Protein AF-A0AAN9VGK2-F1 (afdb_monomer_lite)

InterPro domains:
  IPR007175 Ribonuclease P subunit, Rpr2/Snm1/Rpp21 [PF04032] (55-137)

Radius of gyration: 24.32 Å; chains: 1; bounding box: 72×44×64 Å

Organism: NCBI:txid2509291

Secondary structure (DSSP, 8-state):
-----------------------PPP---------------------TTHHHHHHHHHHHHHHHHHHHH-TT--HHHHHHHHHHHHHHHHTT----HHHHHHB-SSS--B--BTTTEEEEEE-SSS-EEEEEETTT--EEEEE--TT---GGGSGGG--

Structure (mmCIF, N/CA/C/O backbone):
data_AF-A0AAN9VGK2-F1
#
_entry.id   AF-A0AAN9VGK2-F1
#
loop_
_atom_site.group_PDB
_atom_site.id
_atom_site.type_symbol
_atom_site.label_atom_id
_atom_site.label_alt_id
_atom_site.label_comp_id
_atom_site.label_asym_id
_atom_site.label_entity_id
_atom_site.label_seq_id
_atom_site.pdbx_PDB_ins_code
_atom_site.Cartn_x
_atom_site.Cartn_y
_atom_site.Cartn_z
_atom_site.occupancy
_atom_site.B_iso_or_equiv
_atom_site.auth_seq_id
_atom_site.auth_comp_id
_atom_site.auth_asym_id
_atom_site.auth_atom_id
_atom_site.pdbx_PDB_model_num
ATOM 1 N N . MET A 1 1 ? 44.371 2.941 -36.095 1.00 39.34 1 MET A N 1
ATOM 2 C CA . MET A 1 1 ? 43.404 4.022 -35.801 1.00 39.34 1 MET A CA 1
ATOM 3 C C . MET A 1 1 ? 42.352 3.979 -36.892 1.00 39.34 1 MET A C 1
ATOM 5 O O . MET A 1 1 ? 42.740 3.893 -38.047 1.00 39.34 1 MET A O 1
ATOM 9 N N . GLY A 1 2 ? 41.068 3.898 -36.543 1.00 35.88 2 GLY A N 1
ATOM 10 C CA . GLY A 1 2 ? 39.996 3.740 -37.531 1.00 35.88 2 GLY A CA 1
ATOM 11 C C . GLY A 1 2 ? 39.560 5.080 -38.118 1.00 35.88 2 GLY A C 1
ATOM 12 O O . GLY A 1 2 ? 39.458 6.058 -37.382 1.00 35.88 2 GLY A O 1
ATOM 13 N N . SER A 1 3 ? 39.277 5.111 -39.418 1.00 33.59 3 SER A N 1
ATOM 14 C CA . SER A 1 3 ? 38.763 6.288 -40.122 1.00 33.59 3 SER A CA 1
ATOM 15 C C . SER A 1 3 ? 37.594 5.899 -41.030 1.00 33.59 3 SER A C 1
ATOM 17 O O . SER A 1 3 ? 37.808 5.269 -42.058 1.00 33.59 3 SER A O 1
ATOM 19 N N . ASN A 1 4 ? 36.394 6.306 -40.609 1.00 32.97 4 ASN A N 1
ATOM 20 C CA . ASN A 1 4 ? 35.159 6.577 -41.358 1.00 32.97 4 ASN A CA 1
ATOM 21 C C . ASN A 1 4 ? 34.674 5.624 -42.473 1.00 32.97 4 ASN A C 1
ATOM 23 O O . ASN A 1 4 ? 35.350 5.319 -43.448 1.00 32.97 4 ASN A O 1
ATOM 27 N N . SER A 1 5 ? 33.374 5.330 -42.424 1.00 32.66 5 SER A N 1
ATOM 28 C CA . SER A 1 5 ? 32.552 5.059 -43.609 1.00 32.66 5 SER A CA 1
ATOM 29 C C . SER A 1 5 ? 31.243 5.860 -43.507 1.00 32.66 5 SER A C 1
ATOM 31 O O . SER A 1 5 ? 30.796 6.115 -42.385 1.00 32.66 5 SER A O 1
ATOM 33 N N . PRO A 1 6 ? 30.676 6.337 -44.631 1.00 36.06 6 PRO A N 1
ATOM 34 C CA . PRO A 1 6 ? 29.626 7.353 -44.629 1.00 36.06 6 PRO A CA 1
ATOM 35 C C . PRO A 1 6 ? 28.194 6.791 -44.600 1.00 36.06 6 PRO A C 1
ATOM 37 O O . PRO A 1 6 ? 27.951 5.590 -44.685 1.00 36.06 6 PRO A O 1
ATOM 40 N N . VAL A 1 7 ? 27.253 7.730 -44.498 1.00 37.91 7 VAL A N 1
ATOM 41 C CA . VAL A 1 7 ? 25.794 7.561 -44.569 1.00 37.91 7 VAL A CA 1
ATOM 42 C C . VAL A 1 7 ? 25.354 6.939 -45.899 1.00 37.91 7 VAL A C 1
ATOM 44 O O . VAL A 1 7 ? 25.858 7.327 -46.952 1.00 37.91 7 VAL A O 1
ATOM 47 N N . VAL A 1 8 ? 24.331 6.077 -45.863 1.00 31.84 8 VAL A N 1
ATOM 48 C CA . VAL A 1 8 ? 23.515 5.752 -47.044 1.00 31.84 8 VAL A CA 1
ATOM 49 C C . VAL A 1 8 ? 22.036 5.720 -46.653 1.00 31.84 8 VAL A C 1
ATOM 51 O O . VAL A 1 8 ? 21.641 4.950 -45.779 1.00 31.84 8 VAL A O 1
ATOM 54 N N . SER A 1 9 ? 21.229 6.551 -47.311 1.00 30.39 9 SER A N 1
ATOM 55 C CA . SER A 1 9 ? 19.764 6.465 -47.306 1.00 30.39 9 SER A CA 1
ATOM 56 C C . SER A 1 9 ? 19.303 5.779 -48.590 1.00 30.39 9 SER A C 1
ATOM 58 O O . SER A 1 9 ? 19.895 6.011 -49.643 1.00 30.39 9 SER A O 1
ATOM 60 N N . ALA A 1 10 ? 18.225 5.000 -48.528 1.00 32.72 10 ALA A N 1
ATOM 61 C CA . ALA A 1 10 ? 17.487 4.569 -49.713 1.00 32.72 10 ALA A CA 1
ATOM 62 C C . ALA A 1 10 ? 16.012 4.345 -49.357 1.00 32.72 10 ALA A C 1
ATOM 64 O O . ALA A 1 10 ? 15.676 3.430 -48.605 1.00 32.72 10 ALA A O 1
ATOM 65 N N . ASP A 1 11 ? 15.141 5.191 -49.900 1.00 25.89 11 ASP A N 1
ATOM 66 C CA . ASP A 1 11 ? 13.693 5.011 -49.846 1.00 25.89 11 ASP A CA 1
ATOM 67 C C . ASP A 1 11 ? 13.224 4.013 -50.918 1.00 25.89 11 ASP A C 1
ATOM 69 O O . ASP A 1 11 ? 13.710 4.039 -52.050 1.00 25.89 11 ASP A O 1
ATOM 73 N N . ASN A 1 12 ? 12.186 3.229 -50.600 1.00 27.22 12 ASN A N 1
ATOM 74 C CA . ASN A 1 12 ? 10.826 3.383 -51.162 1.00 27.22 12 ASN A CA 1
ATOM 75 C C . ASN A 1 12 ? 10.082 2.039 -51.404 1.00 27.22 12 ASN A C 1
ATOM 77 O O . ASN A 1 12 ? 10.672 1.067 -51.857 1.00 27.22 12 ASN A O 1
ATOM 81 N N . SER A 1 13 ? 8.771 2.040 -51.101 1.00 27.22 13 SER A N 1
ATOM 82 C CA . SER A 1 13 ? 7.616 1.360 -51.754 1.00 27.22 13 SER A CA 1
ATOM 83 C C . SER A 1 13 ? 7.856 0.211 -52.767 1.00 27.22 13 SER A C 1
ATOM 85 O O . SER A 1 13 ? 8.680 0.357 -53.657 1.00 27.22 13 SER A O 1
ATOM 87 N N . GLN A 1 14 ? 7.063 -0.873 -52.879 1.00 30.59 14 GLN A N 1
ATOM 88 C CA . GLN A 1 14 ? 5.702 -1.252 -52.406 1.00 30.59 14 GLN A CA 1
ATOM 89 C C . GLN A 1 14 ? 5.402 -2.709 -52.910 1.00 30.59 14 GLN A C 1
ATOM 91 O O . GLN A 1 14 ? 6.167 -3.197 -53.734 1.00 30.59 14 GLN A O 1
ATOM 96 N N . ASP A 1 15 ? 4.340 -3.479 -52.597 1.00 29.67 15 ASP A N 1
ATOM 97 C CA . ASP A 1 15 ? 3.239 -3.480 -51.601 1.00 29.67 15 ASP A CA 1
ATOM 98 C C . ASP A 1 15 ? 2.518 -4.866 -51.618 1.00 29.67 15 ASP A C 1
ATOM 100 O O . ASP A 1 15 ? 2.647 -5.579 -52.610 1.00 29.67 15 ASP A O 1
ATOM 104 N N . LYS A 1 16 ? 1.623 -5.142 -50.643 1.00 27.77 16 LYS A N 1
ATOM 105 C CA . LYS A 1 16 ? 0.518 -6.156 -50.647 1.00 27.77 16 LYS A CA 1
ATOM 106 C C . LYS A 1 16 ? 0.943 -7.645 -50.718 1.00 27.77 16 LYS A C 1
ATOM 108 O O . LYS A 1 16 ? 1.934 -7.992 -51.333 1.00 27.77 16 LYS A O 1
ATOM 113 N N . LYS A 1 17 ? 0.230 -8.648 -50.181 1.00 26.00 17 LYS A N 1
ATOM 114 C CA . LYS A 1 17 ? -0.969 -8.872 -49.317 1.00 26.00 17 LYS A CA 1
ATOM 115 C C . LYS A 1 17 ? -0.773 -10.328 -48.776 1.00 26.00 17 LYS A C 1
ATOM 117 O O . LYS A 1 17 ? -0.028 -11.070 -49.398 1.00 26.00 17 LYS A O 1
ATOM 122 N N . MET A 1 18 ? -1.352 -10.878 -47.702 1.00 24.98 18 MET A N 1
ATOM 123 C CA . MET A 1 18 ? -2.676 -10.741 -47.079 1.00 24.98 18 MET A CA 1
ATOM 124 C C . MET A 1 18 ? -2.661 -11.499 -45.721 1.00 24.98 18 MET A C 1
ATOM 126 O O . MET A 1 18 ? -2.176 -12.620 -45.711 1.00 24.98 18 MET A O 1
ATOM 130 N N . GLU A 1 19 ? -3.283 -10.944 -44.664 1.00 25.75 19 GLU A N 1
ATOM 131 C CA . GLU A 1 19 ? -4.102 -11.663 -43.641 1.00 25.75 19 GLU A CA 1
ATOM 132 C C . GLU A 1 19 ? -3.478 -12.788 -42.756 1.00 25.75 19 GLU A C 1
ATOM 134 O O . GLU A 1 19 ? -2.526 -13.451 -43.126 1.00 25.75 19 GLU A O 1
ATOM 139 N N . LYS A 1 20 ? -3.952 -13.130 -41.544 1.00 27.03 20 LYS A N 1
ATOM 140 C CA . LYS A 1 20 ? -4.980 -12.616 -40.603 1.00 27.03 20 LYS A CA 1
ATOM 141 C C . LYS A 1 20 ? -4.703 -13.263 -39.231 1.00 27.03 20 LYS A C 1
ATOM 143 O O . LYS A 1 20 ? -4.549 -14.479 -39.184 1.00 27.03 20 LYS A O 1
ATOM 148 N N . SER A 1 21 ? -4.749 -12.507 -38.131 1.00 26.45 21 SER A N 1
ATOM 149 C CA . SER A 1 21 ? -5.287 -12.940 -36.816 1.00 26.45 21 SER A CA 1
ATOM 150 C C . SER A 1 21 ? -5.079 -11.835 -35.786 1.00 26.45 21 SER A C 1
ATOM 152 O O . SER A 1 21 ? -3.950 -11.510 -35.433 1.00 26.45 21 SER A O 1
ATOM 154 N N . ALA A 1 22 ? -6.173 -11.244 -35.313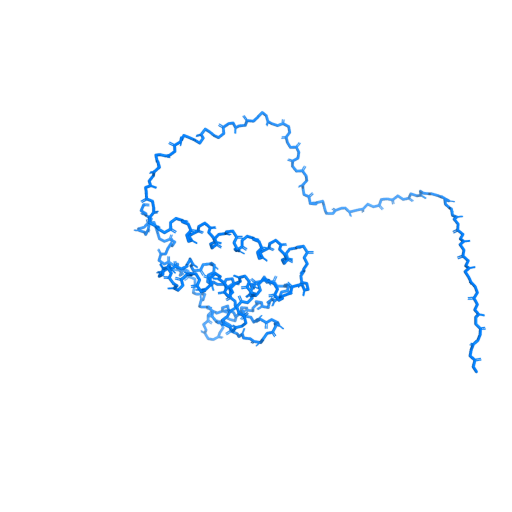 1.00 27.97 22 ALA A N 1
ATOM 155 C CA . ALA A 1 22 ? -6.146 -10.164 -34.337 1.00 27.97 22 ALA A CA 1
ATOM 156 C C . ALA A 1 22 ? -6.569 -10.671 -32.955 1.00 27.97 22 ALA A C 1
ATOM 158 O O . ALA A 1 22 ? -7.504 -11.464 -32.845 1.00 27.97 22 ALA A O 1
ATOM 159 N N . HIS A 1 23 ? -5.968 -10.123 -31.898 1.00 29.02 23 HIS A N 1
ATOM 160 C CA . HIS A 1 23 ? -6.677 -9.968 -30.633 1.00 29.02 23 HIS A CA 1
ATOM 161 C C . HIS A 1 23 ? -6.824 -8.474 -30.355 1.00 29.02 23 HIS A C 1
ATOM 163 O O . HIS A 1 23 ? -5.875 -7.785 -29.984 1.00 29.02 23 HIS A O 1
ATOM 169 N N . VAL A 1 24 ? -8.015 -7.972 -30.665 1.00 29.27 24 VAL A N 1
ATOM 170 C CA . VAL A 1 24 ? -8.387 -6.562 -30.567 1.00 29.27 24 VAL A CA 1
ATOM 171 C C . VAL A 1 24 ? -8.638 -6.227 -29.099 1.00 29.27 24 VAL A C 1
ATOM 173 O O . VAL A 1 24 ? -9.446 -6.889 -28.454 1.00 29.27 24 VAL A O 1
ATOM 176 N N . ILE A 1 25 ? -7.990 -5.180 -28.582 1.00 30.08 25 ILE A N 1
ATOM 177 C CA . ILE A 1 25 ? -8.472 -4.502 -27.371 1.00 30.08 25 ILE A CA 1
ATOM 178 C C . ILE A 1 25 ? -9.786 -3.814 -27.773 1.00 30.08 25 ILE A C 1
ATOM 180 O O . ILE A 1 25 ? -9.732 -2.978 -28.680 1.00 30.08 25 ILE A O 1
ATOM 184 N N . PRO A 1 26 ? -10.948 -4.153 -27.180 1.00 31.61 26 PRO A N 1
ATOM 185 C CA . PRO A 1 26 ? -12.228 -3.629 -27.644 1.00 31.61 26 PRO A CA 1
ATOM 186 C C . PRO A 1 26 ? -12.277 -2.100 -27.611 1.00 31.61 26 PRO A C 1
ATOM 188 O O . PRO A 1 26 ? -12.116 -1.475 -26.562 1.00 31.61 26 PRO A O 1
ATOM 191 N N . GLN A 1 27 ? -12.518 -1.501 -28.776 1.00 36.25 27 GLN A N 1
ATOM 192 C CA . GLN A 1 27 ? -12.998 -0.130 -28.876 1.00 36.25 27 GLN A CA 1
ATOM 193 C C . GLN A 1 27 ? -14.523 -0.166 -28.805 1.00 36.25 27 GLN A C 1
ATOM 195 O O . GLN A 1 27 ? -15.189 -0.255 -29.836 1.00 36.25 27 GLN A O 1
ATOM 200 N N . ASP A 1 28 ? -15.078 -0.073 -27.598 1.00 28.98 28 ASP A N 1
ATOM 201 C CA . ASP A 1 28 ? -16.523 0.085 -27.407 1.00 28.98 28 ASP A CA 1
ATOM 202 C C . ASP A 1 28 ? -16.953 1.528 -27.720 1.00 28.98 28 ASP A C 1
ATOM 204 O O . ASP A 1 28 ? -17.400 2.294 -26.867 1.00 28.98 28 ASP A O 1
ATOM 208 N N . ALA A 1 29 ? -16.836 1.897 -28.996 1.00 35.66 29 ALA A N 1
ATOM 209 C CA . ALA A 1 29 ? -17.484 3.064 -29.578 1.00 35.66 29 ALA A CA 1
ATOM 210 C C . ALA A 1 29 ? -18.980 2.769 -29.802 1.00 35.66 29 ALA A C 1
ATOM 212 O O . ALA A 1 29 ? -19.484 2.790 -30.925 1.00 35.66 29 ALA A O 1
ATOM 213 N N . SER A 1 30 ? -19.708 2.465 -28.724 1.00 34.72 30 SER A N 1
ATOM 214 C CA . SER A 1 30 ? -21.160 2.324 -28.785 1.00 34.72 30 SER A CA 1
ATOM 215 C C . SER A 1 30 ? -21.800 3.709 -28.834 1.00 34.72 30 SER A C 1
ATOM 217 O O . SER A 1 30 ? -21.880 4.403 -27.819 1.00 34.72 30 SER A O 1
ATOM 219 N N . ASN A 1 31 ? -22.280 4.096 -30.016 1.00 36.47 31 ASN A N 1
ATOM 220 C CA . ASN A 1 31 ? -23.109 5.280 -30.218 1.00 36.47 31 ASN A CA 1
ATOM 221 C C . ASN A 1 31 ? -24.484 5.060 -29.554 1.00 36.47 31 ASN A C 1
ATOM 223 O O . ASN A 1 31 ? -25.452 4.643 -30.188 1.00 36.47 31 ASN A O 1
ATOM 227 N N . GLY A 1 32 ? -24.533 5.255 -28.239 1.00 29.16 32 GLY A N 1
ATOM 228 C CA . GLY A 1 32 ? -25.707 5.076 -27.399 1.00 29.16 32 GLY A CA 1
ATOM 229 C C . GLY A 1 32 ? -25.958 6.355 -26.621 1.00 29.16 32 GLY A C 1
ATOM 230 O O . GLY A 1 32 ? -25.100 6.760 -25.843 1.00 29.16 32 GLY A O 1
ATOM 231 N N . LYS A 1 33 ? -27.131 6.963 -26.860 1.00 24.19 33 LYS A N 1
ATOM 232 C CA . LYS A 1 33 ? -27.656 8.174 -26.200 1.00 24.19 33 LYS A CA 1
ATOM 233 C C . LYS A 1 33 ? -27.117 8.300 -24.782 1.00 24.19 33 LYS A C 1
ATOM 235 O O . LYS A 1 33 ? -27.324 7.359 -24.014 1.00 24.19 33 LYS A O 1
ATOM 240 N N . ASP A 1 34 ? -26.518 9.447 -24.448 1.00 29.78 34 ASP A N 1
ATOM 241 C CA . ASP A 1 34 ? -26.019 9.745 -23.106 1.00 29.78 34 ASP A CA 1
ATOM 242 C C . ASP A 1 34 ? -27.038 9.300 -22.065 1.00 29.78 34 ASP A C 1
ATOM 244 O O . ASP A 1 34 ? -28.053 9.963 -21.818 1.00 29.78 34 ASP A O 1
ATOM 248 N N . ARG A 1 35 ? -26.778 8.142 -21.449 1.00 33.28 35 ARG A N 1
ATOM 249 C CA . ARG A 1 35 ? -27.537 7.709 -20.292 1.00 33.28 35 ARG A CA 1
ATOM 250 C C . ARG A 1 35 ? -27.089 8.659 -19.209 1.00 33.28 35 ARG A C 1
ATOM 252 O O . ARG A 1 35 ? -26.083 8.405 -18.553 1.00 33.28 35 ARG A O 1
ATOM 259 N N . GLN A 1 36 ? -27.830 9.756 -19.068 1.00 38.59 36 GLN A N 1
ATOM 260 C CA . GLN A 1 36 ? -27.733 10.674 -17.952 1.00 38.59 36 GLN A CA 1
ATOM 261 C C . GLN A 1 36 ? -27.922 9.833 -16.694 1.00 38.59 36 GLN A C 1
ATOM 263 O O . GLN A 1 36 ? -29.039 9.584 -16.238 1.00 38.59 36 GLN A O 1
ATOM 268 N N . VAL A 1 37 ? -26.806 9.331 -16.161 1.00 37.78 37 VAL A N 1
ATOM 269 C CA . VAL A 1 37 ? -26.738 8.807 -14.812 1.00 37.78 37 VAL A CA 1
ATOM 270 C C . VAL A 1 37 ? -27.051 10.026 -13.986 1.00 37.78 37 VAL A C 1
ATOM 272 O O . VAL A 1 37 ? -26.231 10.934 -13.853 1.00 37.78 37 VAL A O 1
ATOM 275 N N . ASN A 1 38 ? -28.303 10.094 -13.554 1.00 42.72 38 ASN A N 1
ATOM 276 C CA . ASN A 1 38 ? -28.819 11.214 -12.812 1.00 42.72 38 ASN A CA 1
ATOM 277 C C . ASN A 1 38 ? -28.162 11.116 -11.436 1.00 42.72 38 ASN A C 1
ATOM 279 O O . ASN A 1 38 ? -28.691 10.475 -10.528 1.00 42.72 38 ASN A O 1
ATOM 283 N N . VAL A 1 39 ? -26.941 11.655 -11.324 1.00 51.41 39 VAL A N 1
ATOM 284 C CA . VAL A 1 39 ? -26.186 11.768 -10.078 1.00 51.41 39 VAL A CA 1
ATOM 285 C C . VAL A 1 39 ? -26.914 12.822 -9.259 1.00 51.41 39 VAL A C 1
ATOM 287 O O . VAL A 1 39 ? -26.497 13.978 -9.164 1.00 51.41 39 VAL A O 1
ATOM 290 N N . SER A 1 40 ? -28.060 12.405 -8.716 1.00 49.03 40 SER A N 1
ATOM 291 C CA . SER A 1 40 ? -28.860 13.122 -7.741 1.00 49.03 40 SER A CA 1
ATOM 292 C C . SER A 1 40 ? -27.883 13.666 -6.719 1.00 49.03 40 SER A C 1
ATOM 294 O O . SER A 1 40 ? -27.208 12.873 -6.056 1.00 49.03 40 SER A O 1
ATOM 296 N N . ARG A 1 41 ? -27.721 14.996 -6.688 1.00 54.47 41 ARG A N 1
ATOM 297 C CA . ARG A 1 41 ? -26.629 15.657 -5.968 1.00 54.47 41 ARG A CA 1
ATOM 298 C C . ARG A 1 41 ? -26.705 15.264 -4.500 1.00 54.47 41 ARG A C 1
ATOM 300 O O . ARG A 1 41 ? -27.479 15.845 -3.744 1.00 54.47 41 ARG A O 1
ATOM 307 N N . ALA A 1 42 ? -25.922 14.255 -4.124 1.00 62.09 42 ALA A N 1
ATOM 308 C CA . ALA A 1 42 ? -25.901 13.746 -2.771 1.00 62.09 42 ALA A CA 1
ATOM 309 C C . ALA A 1 42 ? -25.554 14.919 -1.856 1.00 62.09 42 ALA A C 1
ATOM 311 O O . ALA A 1 42 ? -24.579 15.634 -2.114 1.00 62.09 42 ALA A O 1
ATOM 312 N N . SER A 1 43 ? -26.388 15.139 -0.835 1.00 66.88 43 SER A N 1
ATOM 313 C CA . SER A 1 43 ? -26.190 16.221 0.130 1.00 66.88 43 SER A CA 1
ATOM 314 C C . SER A 1 43 ? -24.731 16.232 0.584 1.00 66.88 43 SER A C 1
ATOM 316 O O . SER A 1 43 ? -24.158 15.162 0.819 1.00 66.88 43 SER A O 1
ATOM 318 N N . ARG A 1 44 ? -24.110 17.419 0.660 1.00 65.06 44 ARG A N 1
ATOM 319 C CA . ARG A 1 44 ? -22.685 17.561 0.996 1.00 65.06 44 ARG A CA 1
ATOM 320 C C . ARG A 1 44 ? -22.453 17.181 2.460 1.00 65.06 44 ARG A C 1
ATOM 322 O O . ARG A 1 44 ? -22.316 18.048 3.316 1.00 65.06 44 ARG A O 1
ATOM 329 N N . LYS A 1 45 ? -22.396 15.872 2.729 1.00 70.75 45 LYS A N 1
ATOM 330 C CA . LYS A 1 45 ? -21.986 15.295 4.010 1.00 70.75 45 LYS A CA 1
ATOM 331 C C . LYS A 1 45 ? -20.609 15.871 4.344 1.00 70.75 45 LYS A C 1
ATOM 333 O O . LYS A 1 45 ? -19.683 15.764 3.537 1.00 70.75 45 LYS A O 1
ATOM 338 N N . ASN A 1 46 ? -20.485 16.505 5.507 1.00 78.12 46 ASN A N 1
ATOM 339 C CA . ASN A 1 46 ? -19.205 17.013 5.983 1.00 78.12 46 ASN A CA 1
ATOM 340 C C . ASN A 1 46 ? -18.361 15.825 6.467 1.00 78.12 46 ASN A C 1
ATOM 342 O O . ASN A 1 46 ? -18.522 15.360 7.592 1.00 78.12 46 ASN A O 1
ATOM 346 N N . ILE A 1 47 ? -17.536 15.276 5.574 1.00 80.19 47 ILE A N 1
ATOM 347 C CA . ILE A 1 47 ? -16.650 14.151 5.879 1.00 80.19 47 ILE A CA 1
ATOM 348 C C . ILE A 1 47 ? -15.360 14.726 6.491 1.00 80.19 47 ILE A C 1
ATOM 350 O O . ILE A 1 47 ? -14.693 15.516 5.813 1.00 80.19 47 ILE A O 1
ATOM 354 N N . PRO A 1 48 ? -14.976 14.347 7.726 1.00 79.69 48 PRO A N 1
ATOM 355 C CA . PRO A 1 48 ? -13.705 14.772 8.307 1.00 79.69 48 PRO A CA 1
ATOM 356 C C . PRO A 1 48 ? -12.524 14.290 7.450 1.00 79.69 48 PRO A C 1
ATOM 358 O O . PRO A 1 48 ? -12.596 13.256 6.785 1.00 79.69 48 PRO A O 1
ATOM 361 N N . ASP A 1 49 ? -11.443 15.071 7.429 1.00 84.56 49 ASP A N 1
ATOM 362 C CA . ASP A 1 49 ? -10.210 14.782 6.679 1.00 84.56 49 ASP A CA 1
ATOM 363 C C . ASP A 1 49 ? -10.377 14.555 5.163 1.00 84.56 49 ASP A C 1
ATOM 365 O O . ASP A 1 49 ? -9.501 13.981 4.508 1.00 84.56 49 ASP A O 1
ATOM 369 N N . LYS A 1 50 ? -11.468 15.060 4.568 1.00 90.56 50 LYS A N 1
ATOM 370 C CA . LYS A 1 50 ? -11.761 14.986 3.124 1.00 90.56 50 LYS A CA 1
ATOM 371 C C . LYS A 1 50 ? -10.550 15.323 2.240 1.00 90.56 50 LYS A C 1
ATOM 373 O O . LYS A 1 50 ? -10.251 14.573 1.313 1.00 90.56 50 LYS A O 1
ATOM 378 N N . GLU A 1 51 ? -9.828 16.400 2.550 1.00 92.44 51 GLU A N 1
ATOM 379 C CA . GLU A 1 51 ? -8.619 16.824 1.825 1.00 92.44 51 GLU A CA 1
ATOM 380 C C . GLU A 1 51 ? -7.511 15.756 1.852 1.00 92.44 51 GLU A C 1
ATOM 382 O O . GLU A 1 51 ? -6.881 15.471 0.832 1.00 92.44 51 GLU A O 1
ATOM 387 N N . SER A 1 52 ? -7.296 15.108 3.000 1.00 94.75 52 SER A N 1
ATOM 388 C CA . SER A 1 52 ? -6.315 14.028 3.159 1.00 94.75 52 SER A CA 1
ATOM 389 C C . SER A 1 52 ? -6.706 12.797 2.337 1.00 94.75 52 SER A C 1
ATOM 391 O O . SER A 1 52 ? -5.860 12.236 1.637 1.00 94.75 52 SER A O 1
ATOM 393 N N . PHE A 1 53 ? -7.990 12.418 2.336 1.00 93.50 53 PHE A N 1
ATOM 394 C CA . PHE A 1 53 ? -8.506 11.345 1.477 1.00 93.50 53 PHE A CA 1
ATOM 395 C C . PHE A 1 53 ? -8.365 11.673 -0.016 1.00 93.50 53 PHE A C 1
ATOM 397 O O . PHE A 1 53 ? -7.918 10.820 -0.786 1.00 93.50 53 PHE A O 1
ATOM 404 N N . GLN A 1 54 ? -8.684 12.902 -0.434 1.00 94.44 54 GLN A N 1
ATOM 405 C CA . GLN A 1 54 ? -8.538 13.346 -1.824 1.00 94.44 54 GLN A CA 1
ATOM 406 C C . GLN A 1 54 ? -7.070 13.317 -2.278 1.00 94.44 54 GLN A C 1
ATOM 408 O O . GLN A 1 54 ? -6.778 12.782 -3.348 1.00 94.44 54 GLN A O 1
ATOM 413 N N . ARG A 1 55 ? -6.135 13.796 -1.444 1.00 96.56 55 ARG A N 1
ATOM 414 C CA . ARG A 1 55 ? -4.686 13.738 -1.712 1.00 96.56 55 ARG A CA 1
ATOM 415 C C . ARG A 1 55 ? -4.169 12.304 -1.821 1.00 96.56 55 ARG A C 1
ATOM 417 O O . ARG A 1 55 ? -3.435 11.998 -2.757 1.00 96.56 55 ARG A O 1
ATOM 424 N N . ILE A 1 56 ? -4.567 11.415 -0.906 1.00 95.94 56 ILE A N 1
ATOM 425 C CA . ILE A 1 56 ? -4.201 9.989 -0.952 1.00 95.94 56 ILE A CA 1
ATOM 426 C C . ILE A 1 56 ? -4.714 9.336 -2.243 1.00 95.94 56 ILE A C 1
ATOM 428 O O . ILE A 1 56 ? -3.960 8.621 -2.902 1.00 95.94 56 ILE A O 1
ATOM 432 N N . ASN A 1 57 ? -5.968 9.601 -2.621 1.00 96.00 57 ASN A N 1
ATOM 433 C CA . ASN A 1 57 ? -6.576 9.059 -3.835 1.00 96.00 57 ASN A CA 1
ATOM 434 C C . ASN A 1 57 ? -5.844 9.538 -5.101 1.00 96.00 57 ASN A C 1
ATOM 436 O O . ASN A 1 57 ? -5.458 8.721 -5.934 1.00 96.00 57 ASN A O 1
ATOM 440 N N . TYR A 1 58 ? -5.575 10.844 -5.206 1.00 97.44 58 TYR A N 1
ATOM 441 C CA . TYR A 1 58 ? -4.834 11.426 -6.328 1.00 97.44 58 TYR A CA 1
ATOM 442 C C . TYR A 1 58 ? -3.428 10.825 -6.472 1.00 97.44 58 TYR A C 1
ATOM 444 O O . TYR A 1 58 ? -3.059 10.355 -7.548 1.00 97.44 58 TYR A O 1
ATOM 452 N N . LEU A 1 59 ? -2.657 10.768 -5.378 1.00 96.44 59 LEU A N 1
ATOM 453 C CA . LEU A 1 59 ? -1.309 10.188 -5.386 1.00 96.44 59 LEU A CA 1
ATOM 454 C C . LEU A 1 59 ? -1.322 8.703 -5.772 1.00 96.44 59 LEU A C 1
ATOM 456 O O . LEU A 1 59 ? -0.413 8.244 -6.467 1.00 96.44 59 LEU A O 1
ATOM 460 N N . LEU A 1 60 ? -2.340 7.947 -5.346 1.00 95.25 60 LEU A N 1
ATOM 461 C CA . LEU A 1 60 ? -2.478 6.533 -5.688 1.00 95.25 60 LEU A CA 1
ATOM 462 C C . LEU A 1 60 ? -2.746 6.349 -7.186 1.00 95.25 60 LEU A C 1
ATOM 464 O O . LEU A 1 60 ? -2.055 5.556 -7.824 1.00 95.25 60 LEU A O 1
ATOM 468 N N . GLN A 1 61 ? -3.687 7.109 -7.750 1.00 95.94 61 GLN A N 1
ATOM 469 C CA . GLN A 1 61 ? -4.006 7.070 -9.181 1.00 95.94 61 GLN A CA 1
ATOM 470 C C . GLN A 1 61 ? -2.802 7.490 -10.034 1.00 95.94 61 GLN A C 1
ATOM 472 O O . GLN A 1 61 ? -2.404 6.754 -10.935 1.00 95.94 61 GLN A O 1
ATOM 477 N N . ALA A 1 62 ? -2.139 8.601 -9.692 1.00 95.81 62 ALA A N 1
ATOM 478 C CA . ALA A 1 62 ? -0.929 9.055 -10.379 1.00 95.81 62 ALA A CA 1
ATOM 479 C C . ALA A 1 62 ? 0.189 7.992 -10.349 1.00 95.81 62 ALA A C 1
ATOM 481 O O . ALA A 1 62 ? 0.820 7.716 -11.369 1.00 95.81 62 ALA A O 1
ATOM 482 N N . SER A 1 63 ? 0.391 7.327 -9.205 1.00 94.19 63 SER A N 1
ATOM 483 C CA . SER A 1 63 ? 1.358 6.226 -9.071 1.00 94.19 63 SER A CA 1
ATOM 484 C C . SER A 1 63 ? 1.034 5.037 -9.981 1.00 94.19 63 SER A C 1
ATOM 486 O O . SER A 1 63 ? 1.942 4.431 -10.549 1.00 94.19 63 SER A O 1
ATOM 488 N N . GLN A 1 64 ? -0.249 4.688 -10.115 1.00 93.56 64 GLN A N 1
ATOM 489 C CA . GLN A 1 64 ? -0.711 3.604 -10.986 1.00 93.56 64 GLN A CA 1
ATOM 490 C C . GLN A 1 64 ? -0.532 3.968 -12.467 1.00 93.56 64 GLN A C 1
ATOM 492 O O . GLN A 1 64 ? 0.000 3.160 -13.226 1.00 93.56 64 GLN A O 1
ATOM 497 N N . MET A 1 65 ? -0.889 5.196 -12.863 1.00 94.62 65 MET A N 1
ATOM 498 C CA . MET A 1 65 ? -0.726 5.693 -14.236 1.00 94.62 65 MET A CA 1
ATOM 499 C C . MET A 1 65 ? 0.740 5.705 -14.684 1.00 94.62 65 MET A C 1
ATOM 501 O O . MET A 1 65 ? 1.038 5.248 -15.786 1.00 94.62 65 MET A O 1
ATOM 505 N N . ILE A 1 66 ? 1.668 6.147 -13.826 1.00 93.62 66 ILE A N 1
ATOM 506 C CA . ILE A 1 66 ? 3.110 6.144 -14.137 1.00 93.62 66 ILE A CA 1
ATOM 507 C C . ILE A 1 66 ? 3.619 4.719 -14.392 1.00 93.62 66 ILE A C 1
ATOM 509 O O . ILE A 1 66 ? 4.384 4.503 -15.329 1.00 93.62 66 ILE A O 1
ATOM 513 N N . ILE A 1 67 ? 3.179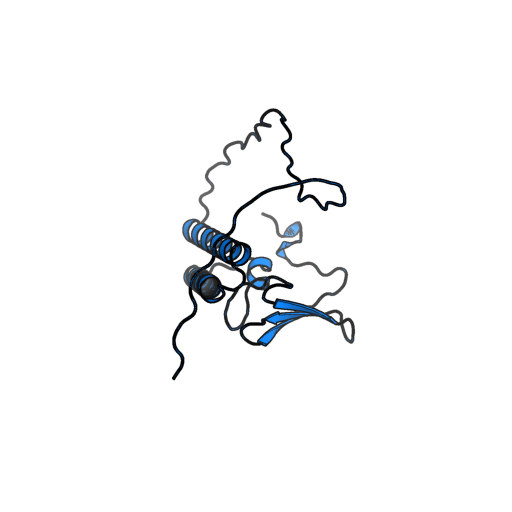 3.731 -13.605 1.00 91.75 67 ILE A N 1
ATOM 514 C CA . ILE A 1 67 ? 3.577 2.328 -13.810 1.00 91.75 67 ILE A CA 1
ATOM 515 C C . ILE A 1 67 ? 2.966 1.756 -15.092 1.00 91.75 67 ILE A C 1
ATOM 517 O O . ILE A 1 67 ? 3.650 1.016 -15.796 1.00 91.75 67 ILE A O 1
ATOM 521 N N . ALA A 1 68 ? 1.718 2.111 -15.410 1.00 90.88 68 ALA A N 1
ATOM 522 C CA . ALA A 1 68 ? 1.048 1.676 -16.633 1.00 90.88 68 ALA A CA 1
ATOM 523 C C . ALA A 1 68 ? 1.726 2.233 -17.900 1.00 90.88 68 ALA A C 1
ATOM 525 O O . ALA A 1 68 ? 1.927 1.493 -18.858 1.00 90.88 68 ALA A O 1
ATOM 526 N N . GLN A 1 69 ? 2.128 3.509 -17.890 1.00 92.12 69 GLN A N 1
ATOM 527 C CA . GLN A 1 69 ? 2.841 4.145 -19.007 1.00 92.12 69 GLN A CA 1
ATOM 528 C C . GLN A 1 69 ? 4.320 3.739 -19.084 1.00 92.12 69 GLN A C 1
ATOM 530 O O . GLN A 1 69 ? 4.898 3.671 -20.166 1.00 92.12 69 GLN A O 1
ATOM 535 N N . SER A 1 70 ? 4.977 3.528 -17.942 1.00 91.00 70 SER A N 1
ATOM 536 C CA . SER A 1 70 ? 6.425 3.306 -17.863 1.00 91.00 70 SER A CA 1
ATOM 537 C C . SER A 1 70 ? 6.805 2.335 -16.735 1.00 91.00 70 SER A C 1
ATOM 539 O O . SER A 1 70 ? 7.310 2.750 -15.689 1.00 91.00 70 SER A O 1
ATOM 541 N N . PRO A 1 71 ? 6.695 1.010 -16.964 1.00 86.38 71 PRO A N 1
ATOM 542 C CA . PRO A 1 71 ? 7.023 -0.034 -15.981 1.00 86.38 71 PRO A CA 1
ATOM 543 C C . PRO A 1 71 ? 8.439 0.011 -15.374 1.00 86.38 71 PRO A C 1
ATOM 545 O O . PRO A 1 71 ? 8.700 -0.576 -14.317 1.00 86.38 71 PRO A O 1
ATOM 548 N N . ARG A 1 72 ? 9.381 0.684 -16.050 1.00 86.38 72 ARG A N 1
ATOM 549 C CA . ARG A 1 72 ? 10.768 0.878 -15.591 1.00 86.38 72 ARG A CA 1
ATOM 550 C C . ARG A 1 72 ? 10.911 2.033 -14.587 1.00 86.38 72 ARG A C 1
ATOM 552 O O . ARG A 1 72 ? 11.836 2.006 -13.778 1.00 86.38 72 ARG A O 1
ATOM 559 N N . ALA A 1 73 ? 9.999 3.007 -14.586 1.00 86.12 73 ALA A N 1
ATOM 560 C CA . ALA A 1 73 ? 10.038 4.190 -13.725 1.00 86.12 73 ALA A CA 1
ATOM 561 C C . ALA A 1 73 ? 9.565 3.860 -12.294 1.00 86.12 73 ALA A C 1
ATOM 563 O O . ALA A 1 73 ? 8.463 4.203 -11.881 1.00 86.12 73 ALA A O 1
ATOM 564 N N . ARG A 1 74 ? 10.396 3.143 -11.526 1.00 83.81 74 ARG A N 1
ATOM 565 C CA . ARG A 1 74 ? 10.027 2.589 -10.204 1.00 83.81 74 ARG A CA 1
ATOM 566 C C . ARG A 1 74 ? 10.220 3.551 -9.026 1.00 83.81 74 ARG A C 1
ATOM 568 O O . ARG A 1 74 ? 9.595 3.353 -7.984 1.00 83.81 74 ARG A O 1
ATOM 575 N N . SER A 1 75 ? 11.064 4.573 -9.176 1.00 90.50 75 SER A N 1
ATOM 576 C CA . SER A 1 75 ? 11.400 5.544 -8.123 1.00 90.50 75 SER A CA 1
ATOM 577 C C . SER A 1 75 ? 10.238 6.487 -7.797 1.00 90.50 75 SER A C 1
ATOM 579 O O . SER A 1 75 ? 9.874 6.625 -6.631 1.00 90.50 75 SER A O 1
ATOM 581 N N . VAL A 1 76 ? 9.607 7.085 -8.813 1.00 92.00 76 VAL A N 1
ATOM 582 C CA . VAL A 1 76 ? 8.515 8.060 -8.630 1.00 92.00 76 VAL A CA 1
ATOM 583 C C . VAL A 1 76 ? 7.274 7.437 -7.959 1.00 92.00 76 VAL A C 1
ATOM 585 O O . VAL A 1 76 ? 6.824 7.985 -6.952 1.00 92.00 76 VAL A O 1
ATOM 588 N N . PRO A 1 77 ? 6.765 6.255 -8.374 1.00 92.56 77 PRO A N 1
ATOM 589 C CA . PRO A 1 77 ? 5.657 5.594 -7.677 1.00 92.56 77 PRO A CA 1
ATOM 590 C C . PRO A 1 77 ? 6.009 5.177 -6.244 1.00 92.56 77 PRO A C 1
ATOM 592 O O . PRO A 1 77 ? 5.148 5.204 -5.367 1.00 92.56 77 PRO A O 1
ATOM 595 N N . ALA A 1 78 ? 7.268 4.807 -5.972 1.00 92.75 78 ALA A N 1
ATOM 596 C CA . ALA A 1 78 ? 7.725 4.502 -4.615 1.00 92.75 78 ALA A CA 1
ATOM 597 C C . ALA A 1 78 ? 7.724 5.748 -3.714 1.00 92.75 78 ALA A C 1
ATOM 599 O O . ALA A 1 78 ? 7.283 5.670 -2.566 1.00 92.75 78 ALA A O 1
ATOM 600 N N . TYR A 1 79 ? 8.141 6.899 -4.250 1.00 94.88 79 TYR A N 1
ATOM 601 C CA . TYR A 1 79 ? 8.082 8.187 -3.563 1.00 94.88 79 TYR A CA 1
ATOM 602 C C . TYR A 1 79 ? 6.636 8.633 -3.292 1.00 94.88 79 TYR A C 1
ATOM 604 O O . TYR A 1 79 ? 6.292 8.960 -2.160 1.00 94.88 79 TYR A O 1
ATOM 612 N N . TYR A 1 80 ? 5.736 8.552 -4.273 1.00 95.94 80 TYR A N 1
ATOM 613 C CA . TYR A 1 80 ? 4.316 8.854 -4.043 1.00 95.94 80 TYR A CA 1
ATOM 614 C C . TYR A 1 80 ? 3.675 7.906 -3.018 1.00 95.94 80 TYR A C 1
ATOM 616 O O . TYR A 1 80 ? 2.884 8.339 -2.182 1.00 95.94 80 TYR A O 1
ATOM 624 N N . CYS A 1 81 ? 4.070 6.631 -2.993 1.00 95.00 81 CYS A N 1
ATOM 625 C CA . CYS A 1 81 ? 3.623 5.693 -1.966 1.00 95.00 81 CYS A CA 1
ATOM 626 C C . CYS A 1 81 ? 4.171 5.998 -0.564 1.00 95.00 81 CYS A C 1
ATOM 628 O O . CYS A 1 81 ? 3.465 5.765 0.421 1.00 95.00 81 CYS A O 1
ATOM 630 N N . SER A 1 82 ? 5.388 6.537 -0.435 1.00 95.44 82 SER A N 1
ATOM 631 C CA . SER A 1 82 ? 5.885 7.003 0.865 1.00 95.44 82 SER A CA 1
ATOM 632 C C . SER A 1 82 ? 5.133 8.258 1.324 1.00 95.44 82 SER A C 1
ATOM 634 O O . SER A 1 82 ? 4.745 8.327 2.490 1.00 95.44 82 SER A O 1
ATOM 636 N N . LEU A 1 83 ? 4.793 9.179 0.410 1.00 96.12 83 LEU A N 1
ATOM 637 C CA . LEU A 1 83 ? 3.905 10.313 0.700 1.00 96.12 83 LEU A CA 1
ATOM 638 C C . LEU A 1 83 ? 2.513 9.858 1.161 1.00 96.12 83 LEU A C 1
ATOM 640 O O . LEU A 1 83 ? 2.043 10.343 2.187 1.00 96.12 83 LEU A O 1
ATOM 644 N N . ILE A 1 84 ? 1.879 8.892 0.483 1.00 96.12 84 ILE A N 1
ATOM 645 C CA . ILE A 1 84 ? 0.595 8.302 0.914 1.00 96.12 84 ILE A CA 1
ATOM 646 C C . ILE A 1 84 ? 0.697 7.759 2.345 1.00 96.12 84 ILE A C 1
ATOM 648 O O . ILE A 1 84 ? -0.193 8.001 3.159 1.00 96.12 84 ILE A O 1
ATOM 652 N N . HIS A 1 85 ? 1.782 7.048 2.669 1.00 94.81 85 HIS A N 1
ATOM 653 C CA . HIS A 1 85 ? 1.991 6.501 4.009 1.00 94.81 85 HIS A CA 1
ATOM 654 C C . HIS A 1 85 ? 2.153 7.606 5.062 1.00 94.81 85 HIS A C 1
ATOM 656 O O . HIS A 1 85 ? 1.491 7.559 6.097 1.00 94.81 85 HIS A O 1
ATOM 662 N N . ASN A 1 86 ? 2.958 8.628 4.765 1.00 96.00 86 ASN A N 1
ATOM 663 C CA . ASN A 1 86 ? 3.197 9.769 5.646 1.00 96.00 86 ASN A CA 1
ATOM 664 C C . ASN A 1 86 ? 1.924 10.603 5.876 1.00 96.00 86 ASN A C 1
ATOM 666 O O . ASN A 1 86 ? 1.653 11.007 7.004 1.00 96.00 86 ASN A O 1
ATOM 670 N N . ILE A 1 87 ? 1.123 10.847 4.830 1.00 95.75 87 ILE A N 1
ATOM 671 C CA . ILE A 1 87 ? -0.164 11.549 4.946 1.00 95.75 87 ILE A CA 1
ATOM 672 C C . ILE A 1 87 ? 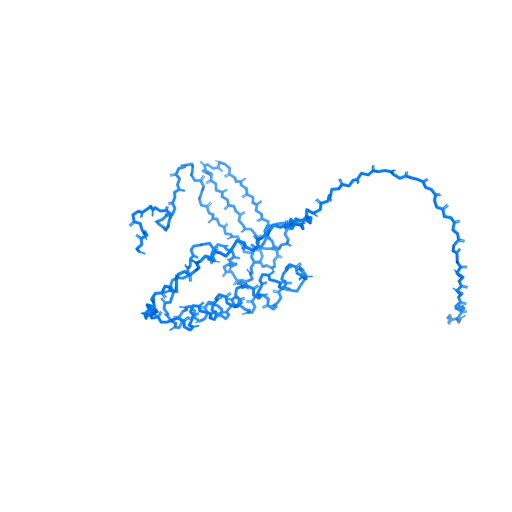-1.124 10.720 5.799 1.00 95.75 87 ILE A C 1
ATOM 674 O O . ILE A 1 87 ? -1.696 11.257 6.744 1.00 95.75 87 ILE A O 1
ATOM 678 N N . ALA A 1 88 ? -1.257 9.417 5.530 1.00 95.31 88 ALA A N 1
ATOM 679 C CA . ALA A 1 88 ? -2.131 8.531 6.296 1.00 95.31 88 ALA A CA 1
ATOM 680 C C . ALA A 1 88 ? -1.726 8.431 7.778 1.00 95.31 88 ALA A C 1
ATOM 682 O O . ALA A 1 88 ? -2.593 8.404 8.642 1.00 95.31 88 ALA A O 1
ATOM 683 N N . GLN A 1 89 ? -0.426 8.431 8.092 1.00 94.44 89 GLN A N 1
ATOM 684 C CA . GLN A 1 89 ? 0.056 8.475 9.476 1.00 94.44 89 GLN A CA 1
ATOM 685 C C . GLN A 1 89 ? -0.264 9.813 10.156 1.00 94.44 89 GLN A C 1
ATOM 687 O O . GLN A 1 89 ? -0.812 9.809 11.253 1.00 94.44 89 GLN A O 1
ATOM 692 N N . LYS A 1 90 ? 0.018 10.951 9.504 1.00 95.06 90 LYS A N 1
ATOM 693 C CA . LYS A 1 90 ? -0.230 12.292 10.070 1.00 95.06 90 LYS A CA 1
ATOM 694 C C . LYS A 1 90 ? -1.715 12.607 10.272 1.00 95.06 90 LYS A C 1
ATOM 696 O O . LYS A 1 90 ? -2.060 13.271 11.236 1.00 95.06 90 LYS A O 1
ATOM 701 N N . SER A 1 91 ? -2.574 12.122 9.377 1.00 94.00 91 SER A N 1
ATOM 702 C CA . SER A 1 91 ? -4.040 12.258 9.460 1.00 94.00 91 SER A CA 1
ATOM 703 C C . SER A 1 91 ? -4.723 11.107 10.213 1.00 94.00 91 SER A C 1
ATOM 705 O O . SER A 1 91 ? -5.944 11.041 10.252 1.00 94.00 91 SER A O 1
ATOM 707 N N . LEU A 1 92 ? -3.956 10.165 10.782 1.00 94.31 92 LEU A N 1
ATOM 708 C CA . LEU A 1 92 ? -4.460 8.969 11.478 1.00 94.31 92 LEU A CA 1
ATOM 709 C C . LEU A 1 92 ? -5.425 8.090 10.637 1.00 94.31 92 LEU A C 1
ATOM 711 O O . LEU A 1 92 ? -6.144 7.236 11.168 1.00 94.31 92 LEU A O 1
ATOM 715 N N . ILE A 1 93 ? -5.404 8.236 9.306 1.00 93.31 93 ILE A N 1
ATOM 716 C CA . ILE A 1 93 ? -6.274 7.524 8.365 1.00 93.31 93 ILE A CA 1
ATOM 717 C C . ILE A 1 93 ? -5.865 6.051 8.236 1.00 93.31 93 ILE A C 1
ATOM 719 O O . ILE A 1 93 ? -4.762 5.686 7.814 1.00 93.31 93 ILE A O 1
ATOM 723 N N . ARG A 1 94 ? -6.824 5.157 8.490 1.00 92.00 94 ARG A N 1
ATOM 724 C CA . ARG A 1 94 ? -6.681 3.720 8.227 1.00 92.00 94 ARG A CA 1
ATOM 725 C C . ARG A 1 94 ? -6.923 3.422 6.742 1.00 92.00 94 ARG A C 1
ATOM 727 O O . ARG A 1 94 ? -8.054 3.209 6.330 1.00 92.00 94 ARG A O 1
ATOM 734 N N . LEU A 1 95 ? -5.848 3.321 5.951 1.00 92.81 95 LEU A N 1
ATOM 735 C CA . LEU A 1 95 ? -5.928 2.921 4.532 1.00 92.81 95 LEU A CA 1
ATOM 736 C C . LEU A 1 95 ? -6.689 1.592 4.326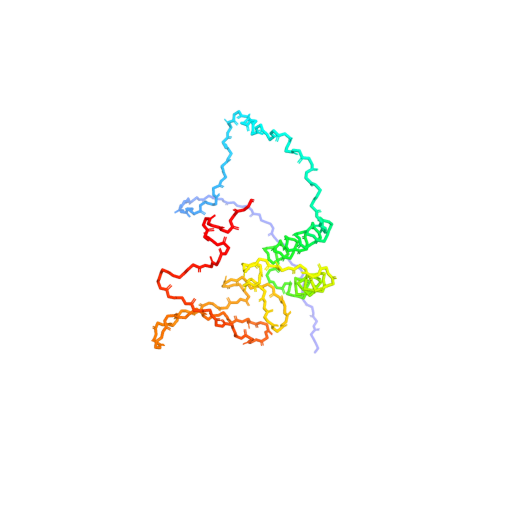 1.00 92.81 95 LEU A C 1
ATOM 738 O O . LEU A 1 95 ? -6.540 0.657 5.126 1.00 92.81 95 LEU A O 1
ATOM 742 N N . HIS A 1 96 ? -7.432 1.482 3.220 1.00 92.75 96 HIS A N 1
ATOM 743 C CA . HIS A 1 96 ? -8.156 0.266 2.832 1.00 92.75 96 HIS A CA 1
ATOM 744 C C . HIS A 1 96 ? -7.199 -0.942 2.705 1.00 92.75 96 HIS A C 1
ATOM 746 O O . HIS A 1 96 ? -6.066 -0.767 2.236 1.00 92.75 96 HIS A O 1
ATOM 752 N N . PRO A 1 97 ? -7.596 -2.169 3.106 1.00 92.81 97 PRO A N 1
ATOM 753 C CA . PRO A 1 97 ? -6.772 -3.370 2.968 1.00 92.81 97 PRO A CA 1
ATOM 754 C C . PRO A 1 97 ? -6.214 -3.590 1.558 1.00 92.81 97 PRO A C 1
ATOM 756 O O . PRO A 1 97 ? -5.071 -4.027 1.456 1.00 92.81 97 PRO A O 1
ATOM 759 N N . ASP A 1 98 ? -6.940 -3.245 0.493 1.00 91.75 98 ASP A N 1
ATOM 760 C CA . ASP A 1 98 ? -6.447 -3.429 -0.881 1.00 91.75 98 ASP A CA 1
ATOM 761 C C . ASP A 1 98 ? -5.358 -2.430 -1.265 1.00 91.75 98 ASP A C 1
ATOM 763 O O . ASP A 1 98 ? -4.297 -2.848 -1.724 1.00 91.75 98 ASP A O 1
ATOM 767 N N . VAL A 1 99 ? -5.518 -1.146 -0.931 1.00 93.12 99 VAL A N 1
ATOM 768 C CA . VAL A 1 99 ? -4.437 -0.151 -1.068 1.00 93.12 99 VAL A CA 1
ATOM 769 C C . VAL A 1 99 ? -3.210 -0.603 -0.268 1.00 93.12 99 VAL A C 1
ATOM 771 O O . VAL A 1 99 ? -2.095 -0.645 -0.783 1.00 93.12 99 VAL A O 1
ATOM 774 N N . LYS A 1 100 ? -3.416 -1.070 0.973 1.00 92.50 100 LYS A N 1
ATOM 775 C CA . LYS A 1 100 ? -2.343 -1.653 1.791 1.00 92.50 100 LYS A CA 1
ATOM 776 C C . LYS A 1 100 ? -1.723 -2.899 1.161 1.00 92.50 100 LYS A C 1
ATOM 778 O O . LYS A 1 100 ? -0.550 -3.134 1.434 1.00 92.50 100 LYS A O 1
ATOM 783 N N . ARG A 1 101 ? -2.466 -3.746 0.434 1.00 92.81 101 ARG A N 1
ATOM 784 C CA . ARG A 1 101 ? -1.972 -4.967 -0.247 1.00 92.81 101 ARG A CA 1
ATOM 785 C C . ARG A 1 101 ? -1.119 -4.608 -1.460 1.00 92.81 101 ARG A C 1
ATOM 787 O O . ARG A 1 101 ? -0.049 -5.190 -1.604 1.00 92.81 101 ARG A O 1
ATOM 794 N N . MET A 1 102 ? -1.550 -3.613 -2.236 1.00 92.50 102 MET A N 1
ATOM 795 C CA . MET A 1 102 ? -0.831 -3.089 -3.397 1.00 92.50 102 MET A CA 1
ATOM 796 C C . MET A 1 102 ? 0.495 -2.405 -3.040 1.00 92.50 102 MET A C 1
ATOM 798 O O . MET A 1 102 ? 1.306 -2.214 -3.927 1.00 92.50 102 MET A O 1
ATOM 802 N N . MET A 1 103 ? 0.764 -2.037 -1.785 1.00 93.56 103 MET A N 1
ATOM 803 C CA . MET A 1 103 ? 2.035 -1.403 -1.397 1.00 93.56 103 MET A CA 1
ATOM 804 C C . MET A 1 103 ? 3.058 -2.410 -0.845 1.00 93.56 103 MET A C 1
ATOM 806 O O . MET A 1 103 ? 2.745 -3.253 0.010 1.00 93.56 103 MET A O 1
ATOM 810 N N . CYS A 1 104 ? 4.318 -2.279 -1.269 1.00 93.62 104 CYS A N 1
ATOM 811 C CA . CYS A 1 104 ? 5.438 -3.014 -0.687 1.00 93.62 104 CYS A CA 1
ATOM 812 C C . CYS A 1 104 ? 5.673 -2.623 0.784 1.00 93.62 104 CYS A C 1
ATOM 814 O O . CYS A 1 104 ? 5.539 -1.461 1.168 1.00 93.62 104 CYS A O 1
ATOM 816 N N . ARG A 1 105 ? 6.067 -3.584 1.633 1.00 90.56 105 ARG A N 1
ATOM 817 C CA . ARG A 1 105 ? 6.369 -3.307 3.051 1.00 90.56 105 ARG A CA 1
ATOM 818 C C . ARG A 1 105 ? 7.693 -2.558 3.237 1.00 90.56 105 ARG A C 1
ATOM 820 O O . ARG A 1 105 ? 7.726 -1.643 4.059 1.00 90.56 105 ARG A O 1
ATOM 827 N N . GLY A 1 106 ? 8.722 -2.929 2.468 1.00 90.94 106 GLY A N 1
ATOM 828 C CA . GLY A 1 106 ? 10.048 -2.304 2.462 1.00 90.94 106 GLY A CA 1
ATOM 829 C C . GLY A 1 106 ? 10.047 -0.994 1.676 1.00 90.94 106 GLY A C 1
ATOM 830 O O . GLY A 1 106 ? 9.659 0.043 2.205 1.00 90.94 106 GLY A O 1
ATOM 831 N N . CYS A 1 107 ? 10.399 -1.051 0.388 1.00 90.31 107 CYS A N 1
ATOM 832 C CA . CYS A 1 107 ? 10.572 0.114 -0.498 1.00 90.31 107 CYS A CA 1
ATOM 833 C C . CYS A 1 107 ? 9.306 0.946 -0.812 1.00 90.31 107 CYS A C 1
ATOM 835 O O . CYS A 1 107 ? 9.371 1.850 -1.639 1.00 90.31 107 CYS A O 1
ATOM 837 N N . LYS A 1 108 ? 8.147 0.616 -0.227 1.00 91.62 108 LYS A N 1
ATOM 838 C CA . LYS A 1 108 ? 6.816 1.234 -0.432 1.00 91.62 108 LYS A CA 1
ATOM 839 C C . LYS A 1 108 ? 6.248 1.256 -1.861 1.00 91.62 108 LYS A C 1
ATOM 841 O O . LYS A 1 108 ? 5.057 1.503 -1.988 1.00 91.62 108 LYS A O 1
ATOM 846 N N . CYS A 1 109 ? 7.024 0.935 -2.899 1.00 91.81 109 CYS A N 1
ATOM 847 C CA . CYS A 1 109 ? 6.577 0.866 -4.297 1.00 91.81 109 CYS A CA 1
ATOM 848 C C . CYS A 1 109 ? 5.290 0.032 -4.473 1.00 91.81 109 CYS A C 1
ATOM 850 O O . CYS A 1 109 ? 5.087 -0.958 -3.758 1.00 91.81 109 CYS A O 1
ATOM 852 N N . LEU A 1 110 ? 4.441 0.421 -5.433 1.00 92.56 110 LEU A N 1
ATOM 853 C CA . LEU A 1 110 ? 3.255 -0.355 -5.801 1.00 92.56 110 LEU A CA 1
ATOM 854 C C . LEU A 1 110 ? 3.651 -1.715 -6.386 1.00 92.56 110 LEU A C 1
ATOM 856 O O . LEU A 1 110 ? 4.614 -1.822 -7.139 1.00 92.56 110 LEU A O 1
ATOM 860 N N . LEU A 1 111 ? 2.859 -2.733 -6.076 1.00 91.94 111 LEU A N 1
ATOM 861 C CA . LEU A 1 111 ? 2.998 -4.114 -6.500 1.00 91.94 111 LEU A CA 1
ATOM 862 C C . LEU A 1 111 ? 1.923 -4.419 -7.549 1.00 91.94 111 LEU A C 1
ATOM 864 O O . LEU A 1 111 ? 0.754 -4.614 -7.221 1.00 91.94 111 LEU A O 1
ATOM 868 N N . PHE A 1 112 ? 2.341 -4.454 -8.809 1.00 90.81 112 PHE A N 1
ATOM 869 C CA . PHE A 1 112 ? 1.583 -4.974 -9.939 1.00 90.81 112 PHE A CA 1
ATOM 870 C C . PHE A 1 112 ? 2.096 -6.386 -10.266 1.00 90.81 112 PHE A C 1
ATOM 872 O O . PHE A 1 112 ? 3.303 -6.550 -10.518 1.00 90.81 112 PHE A O 1
ATOM 879 N N . PRO A 1 113 ? 1.233 -7.418 -10.226 1.00 90.94 113 PRO A N 1
ATOM 880 C CA . PRO A 1 113 ? 1.635 -8.790 -10.520 1.00 90.94 113 PRO A CA 1
ATOM 881 C C . PRO A 1 113 ? 2.136 -8.906 -11.964 1.00 90.94 113 PRO A C 1
ATOM 883 O O . PRO A 1 113 ? 1.568 -8.313 -12.876 1.00 90.94 113 PRO A O 1
ATOM 886 N N . GLY A 1 114 ? 3.234 -9.634 -12.166 1.00 87.69 114 GLY A N 1
ATOM 887 C CA . GLY A 1 114 ? 3.860 -9.846 -13.477 1.00 87.69 114 GLY A CA 1
ATOM 888 C C . GLY A 1 114 ? 4.776 -8.710 -13.953 1.00 87.69 114 GLY A C 1
ATOM 889 O O . GLY A 1 114 ? 5.685 -8.968 -14.732 1.00 87.69 114 GLY A O 1
ATOM 890 N N . ILE A 1 115 ? 4.606 -7.480 -13.452 1.00 88.19 115 ILE A N 1
ATOM 891 C CA . ILE A 1 115 ? 5.387 -6.307 -13.894 1.00 88.19 115 ILE A CA 1
ATOM 892 C C . ILE A 1 115 ? 6.535 -5.979 -12.930 1.00 88.19 115 ILE A C 1
ATOM 894 O O . ILE A 1 115 ? 7.691 -5.831 -13.328 1.00 88.19 115 ILE A O 1
ATOM 898 N N . ASN A 1 116 ? 6.222 -5.819 -11.644 1.00 88.88 116 ASN A N 1
ATOM 899 C CA . ASN A 1 116 ? 7.190 -5.409 -10.617 1.00 88.88 116 ASN A CA 1
ATOM 900 C C . ASN A 1 116 ? 7.126 -6.285 -9.348 1.00 88.88 116 ASN A C 1
ATOM 902 O O . ASN A 1 116 ? 7.913 -6.105 -8.411 1.00 88.88 116 ASN A O 1
ATOM 906 N N . SER A 1 117 ? 6.204 -7.249 -9.338 1.00 92.88 117 SER A N 1
ATOM 907 C CA . SER A 1 117 ? 6.037 -8.232 -8.282 1.00 92.88 117 SER A CA 1
ATOM 908 C C . SER A 1 117 ? 5.712 -9.608 -8.855 1.00 92.88 117 SER A C 1
ATOM 910 O O . SER A 1 117 ? 4.984 -9.738 -9.841 1.00 92.88 117 SER A O 1
ATOM 912 N N . GLN A 1 118 ? 6.237 -10.640 -8.204 1.00 94.62 118 GLN A N 1
ATOM 913 C CA . GLN A 1 118 ? 5.865 -12.026 -8.446 1.00 94.62 118 GLN A CA 1
ATOM 914 C C . GLN A 1 118 ? 4.798 -12.433 -7.436 1.00 94.62 118 GLN A C 1
ATOM 916 O O . GLN A 1 118 ? 4.955 -12.192 -6.237 1.00 94.62 118 GLN A O 1
ATOM 921 N N . VAL A 1 119 ? 3.737 -13.078 -7.915 1.00 95.00 119 VAL A N 1
ATOM 922 C CA . VAL A 1 119 ? 2.721 -13.692 -7.058 1.00 95.00 119 VAL A CA 1
ATOM 923 C C . VAL A 1 119 ? 2.835 -15.205 -7.178 1.00 95.00 119 VAL A C 1
ATOM 925 O O . VAL A 1 119 ? 2.835 -15.755 -8.275 1.00 95.00 119 VAL A O 1
ATOM 928 N N . THR A 1 120 ? 2.955 -15.890 -6.045 1.00 93.69 120 THR A N 1
ATOM 929 C CA . THR A 1 120 ? 3.059 -17.351 -5.975 1.00 93.69 120 THR A CA 1
ATOM 930 C C . THR A 1 120 ? 2.079 -17.880 -4.944 1.00 93.69 120 THR A C 1
ATOM 932 O O . THR A 1 120 ? 2.081 -17.443 -3.794 1.00 93.69 120 THR A O 1
ATOM 935 N N . VAL A 1 121 ? 1.255 -18.848 -5.331 1.00 93.62 121 VAL A N 1
ATOM 936 C CA . VAL A 1 121 ? 0.350 -19.541 -4.409 1.00 93.62 121 VAL A CA 1
ATOM 937 C C . VAL A 1 121 ? 1.022 -20.831 -3.947 1.00 93.62 121 VAL A C 1
ATOM 939 O O . VAL A 1 121 ? 1.508 -21.601 -4.770 1.00 93.62 121 VAL A O 1
ATOM 942 N N . LYS A 1 122 ? 1.064 -21.078 -2.634 1.00 92.19 122 LYS A N 1
ATOM 943 C CA . LYS A 1 122 ? 1.492 -22.365 -2.063 1.00 92.19 122 LYS A CA 1
ATOM 944 C C . LYS A 1 122 ? 0.344 -22.949 -1.249 1.00 92.19 122 LYS A C 1
ATOM 946 O O . LYS A 1 122 ? -0.211 -22.258 -0.400 1.00 92.19 122 LYS A O 1
ATOM 951 N N . SER A 1 123 ? -0.005 -24.209 -1.507 1.00 86.88 123 SER A N 1
ATOM 952 C CA . SER A 1 123 ? -1.195 -24.848 -0.919 1.00 86.88 123 SER A CA 1
ATOM 953 C C . SER A 1 123 ? -0.920 -25.648 0.359 1.00 86.88 123 SER A C 1
ATOM 955 O O . SER A 1 123 ? -1.848 -25.904 1.119 1.00 86.88 123 SER A O 1
ATOM 957 N N . LYS A 1 124 ? 0.336 -26.042 0.609 1.00 86.44 124 LYS A N 1
ATOM 958 C CA . LYS A 1 124 ? 0.765 -26.852 1.764 1.00 86.44 124 LYS A CA 1
ATOM 959 C C . LYS A 1 124 ? 1.762 -26.055 2.628 1.00 86.44 124 LYS A C 1
ATOM 961 O O . LYS A 1 124 ? 2.597 -25.359 2.047 1.00 86.44 124 LYS A O 1
ATOM 966 N N . PRO A 1 125 ? 1.717 -26.136 3.975 1.00 82.38 125 PRO A N 1
ATOM 967 C CA . PRO A 1 125 ? 0.721 -26.836 4.803 1.00 82.38 125 PRO A CA 1
ATOM 968 C C . PRO A 1 125 ? -0.633 -26.107 4.894 1.00 82.38 125 PRO A C 1
ATOM 970 O O . PRO A 1 125 ? -1.612 -26.678 5.355 1.00 82.38 125 PRO A O 1
ATOM 973 N N . MET A 1 126 ? -0.701 -24.853 4.447 1.00 85.00 126 MET A N 1
ATOM 974 C CA . MET A 1 126 ? -1.911 -24.035 4.417 1.00 85.00 126 MET A CA 1
ATOM 975 C C . MET A 1 126 ? -1.875 -23.161 3.163 1.00 85.00 126 MET A C 1
ATOM 977 O O . MET A 1 126 ? -0.811 -22.646 2.815 1.00 85.00 126 MET A O 1
ATOM 981 N N . SER A 1 127 ? -3.023 -22.946 2.518 1.00 90.62 127 SER A N 1
ATOM 982 C CA . SER A 1 127 ? -3.131 -22.099 1.330 1.00 90.62 127 SER A CA 1
ATOM 983 C C . SER A 1 127 ? -2.762 -20.641 1.631 1.00 90.62 127 SER A C 1
ATOM 985 O O . SER A 1 127 ? -3.416 -19.936 2.407 1.00 90.62 127 SER A O 1
ATOM 987 N N . GLN A 1 128 ? -1.667 -20.193 1.020 1.00 93.38 128 GLN A N 1
ATOM 988 C CA . GLN A 1 128 ? -1.053 -18.886 1.228 1.00 93.38 128 GLN A CA 1
ATOM 989 C C . GLN A 1 128 ? -0.610 -18.293 -0.110 1.00 93.38 128 GLN A C 1
ATOM 991 O O . GLN A 1 128 ? -0.009 -18.973 -0.943 1.00 93.38 128 GLN A O 1
ATOM 996 N N . VAL A 1 129 ? -0.868 -16.999 -0.288 1.00 93.69 129 VAL A N 1
ATOM 997 C CA . VAL A 1 129 ? -0.398 -16.217 -1.432 1.00 93.69 129 VAL A CA 1
ATOM 998 C C . VAL A 1 129 ? 0.817 -15.408 -0.998 1.00 93.69 129 VAL A C 1
ATOM 1000 O O . VAL A 1 129 ? 0.778 -14.662 -0.018 1.00 93.69 129 VAL A O 1
ATOM 1003 N N . PHE A 1 130 ? 1.906 -15.562 -1.736 1.00 93.75 130 PHE A N 1
ATOM 1004 C CA . PHE A 1 130 ? 3.170 -14.875 -1.539 1.00 93.75 130 PHE A CA 1
ATOM 1005 C C . PHE A 1 130 ? 3.327 -13.807 -2.613 1.00 93.75 130 PHE A C 1
ATOM 1007 O O . PHE A 1 130 ? 3.212 -14.107 -3.796 1.00 93.75 130 PHE A O 1
ATOM 1014 N N . TRP A 1 131 ? 3.580 -12.573 -2.190 1.00 94.69 131 TRP A N 1
ATOM 1015 C CA . TRP A 1 131 ? 3.899 -11.443 -3.054 1.00 94.69 131 TRP A CA 1
ATOM 1016 C C . TRP A 1 131 ? 5.362 -11.073 -2.820 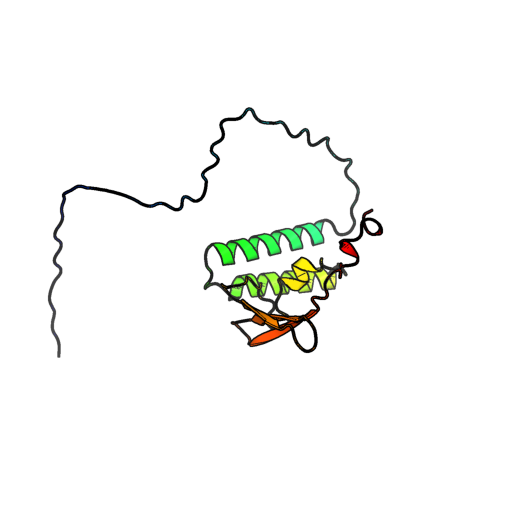1.00 94.69 131 TRP A C 1
ATOM 1018 O O . TRP A 1 131 ? 5.714 -10.664 -1.712 1.00 94.69 131 TRP A O 1
ATOM 1028 N N . THR A 1 132 ? 6.202 -11.210 -3.840 1.00 95.38 132 THR A N 1
ATOM 1029 C CA . THR A 1 132 ? 7.635 -10.890 -3.787 1.00 95.38 132 THR A CA 1
ATOM 1030 C C . THR A 1 132 ? 7.902 -9.658 -4.642 1.00 95.38 132 THR A C 1
ATOM 1032 O O . THR A 1 132 ? 7.550 -9.634 -5.819 1.00 95.38 132 THR A O 1
ATOM 1035 N N . CYS A 1 133 ? 8.511 -8.620 -4.070 1.00 93.81 133 CYS A N 1
ATOM 1036 C CA . CYS A 1 133 ? 8.864 -7.404 -4.807 1.00 93.81 133 CYS A CA 1
ATOM 1037 C C . CYS A 1 133 ? 10.186 -7.578 -5.572 1.00 93.81 133 CYS A C 1
ATOM 1039 O O . CYS A 1 133 ? 11.210 -7.859 -4.951 1.00 93.81 133 CYS A O 1
ATOM 1041 N N . PHE A 1 134 ? 10.207 -7.311 -6.884 1.00 90.81 134 PHE A N 1
ATOM 1042 C CA . PHE A 1 134 ? 11.438 -7.387 -7.689 1.00 90.81 134 PHE A CA 1
ATOM 1043 C C . PHE A 1 134 ? 12.451 -6.265 -7.404 1.00 90.81 134 PHE A C 1
ATOM 1045 O O . PHE A 1 134 ? 13.587 -6.353 -7.853 1.00 90.81 134 PHE A O 1
ATOM 1052 N N . LEU A 1 135 ? 12.067 -5.203 -6.682 1.00 88.56 135 LEU A N 1
ATOM 1053 C CA . LEU A 1 135 ? 12.965 -4.077 -6.388 1.00 88.56 135 LEU A CA 1
ATOM 1054 C C . LEU A 1 135 ? 13.807 -4.281 -5.119 1.00 88.56 135 LEU A C 1
ATOM 1056 O O . LEU A 1 135 ? 14.947 -3.842 -5.067 1.00 88.56 135 LEU A O 1
ATOM 1060 N N . CYS A 1 136 ? 13.240 -4.900 -4.081 1.00 91.56 136 CYS A N 1
ATOM 1061 C CA . CYS A 1 136 ? 13.876 -5.016 -2.758 1.00 91.56 136 CYS A CA 1
ATOM 1062 C C . CYS A 1 136 ? 13.787 -6.421 -2.145 1.00 91.56 136 CYS A C 1
ATOM 1064 O O . CYS A 1 136 ? 14.019 -6.579 -0.949 1.00 91.56 136 CYS A O 1
ATOM 1066 N N . GLY A 1 137 ? 13.333 -7.423 -2.907 1.00 91.94 137 GLY A N 1
ATOM 1067 C CA . GLY A 1 137 ? 13.168 -8.810 -2.452 1.00 91.94 137 GLY A CA 1
ATOM 1068 C C . GLY A 1 137 ? 12.135 -9.028 -1.336 1.00 91.94 137 GLY A C 1
ATOM 1069 O O . GLY A 1 137 ? 11.857 -10.169 -0.979 1.00 91.94 137 GLY A O 1
ATOM 1070 N N . THR A 1 138 ? 11.538 -7.965 -0.779 1.00 95.25 138 THR A N 1
ATOM 1071 C CA . THR A 1 138 ? 10.636 -8.071 0.374 1.00 95.25 138 THR A CA 1
ATOM 1072 C C . THR A 1 138 ? 9.426 -8.93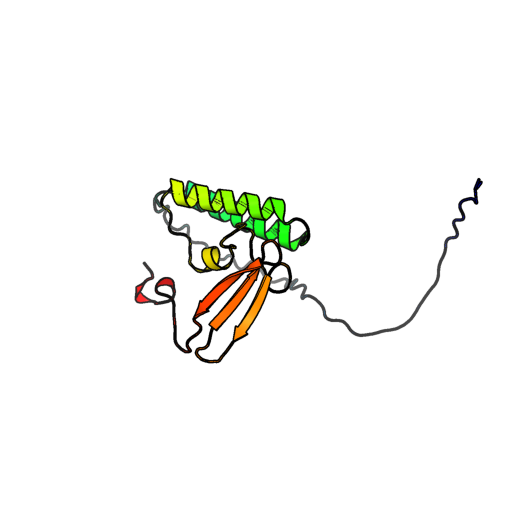1 0.023 1.00 95.25 138 THR A C 1
ATOM 1074 O O . THR A 1 138 ? 8.667 -8.623 -0.900 1.00 95.25 138 THR A O 1
ATOM 1077 N N . LEU A 1 139 ? 9.241 -9.989 0.809 1.00 93.69 139 LEU A N 1
ATOM 1078 C CA . LEU A 1 139 ? 8.175 -10.967 0.666 1.00 93.69 139 LEU A CA 1
ATOM 1079 C C . LEU A 1 139 ? 7.018 -10.656 1.624 1.00 93.69 139 LEU A C 1
ATOM 1081 O O . LEU A 1 139 ? 7.199 -10.410 2.818 1.00 93.69 139 LEU A O 1
ATOM 1085 N N . ARG A 1 140 ? 5.795 -10.699 1.099 1.00 93.00 140 ARG A N 1
ATOM 1086 C CA . ARG A 1 140 ? 4.550 -10.528 1.846 1.00 93.00 140 ARG A CA 1
ATOM 1087 C C . ARG A 1 140 ? 3.693 -11.779 1.705 1.00 93.00 140 ARG A C 1
ATOM 1089 O O . ARG A 1 140 ? 3.263 -12.128 0.612 1.00 93.00 140 ARG A O 1
ATOM 1096 N N . ARG A 1 141 ? 3.408 -12.423 2.834 1.00 92.94 141 ARG A N 1
ATOM 1097 C CA . ARG A 1 141 ? 2.486 -13.559 2.942 1.00 92.94 141 ARG A CA 1
ATOM 1098 C C . ARG A 1 141 ? 1.070 -13.058 3.234 1.00 92.94 141 ARG A C 1
ATOM 1100 O O . ARG A 1 141 ? 0.880 -12.242 4.136 1.00 92.94 141 ARG A O 1
ATOM 1107 N N . LEU A 1 142 ? 0.091 -13.570 2.496 1.00 91.81 142 LEU A N 1
ATOM 1108 C CA . LEU A 1 142 ? -1.341 -13.408 2.739 1.00 91.81 142 LEU A CA 1
ATOM 1109 C C . LEU A 1 142 ? -1.965 -14.806 2.917 1.00 91.81 142 LEU A C 1
ATOM 1111 O O . LEU A 1 142 ? -1.735 -15.668 2.067 1.00 91.81 142 LEU A O 1
ATOM 1115 N N . PRO A 1 143 ? -2.731 -15.076 3.989 1.00 90.62 143 PRO A N 1
ATOM 1116 C CA . PRO A 1 143 ? -3.487 -16.320 4.097 1.00 90.62 143 PRO A CA 1
ATOM 1117 C C . PRO A 1 143 ? -4.630 -16.330 3.073 1.00 90.62 143 PRO A C 1
ATOM 1119 O O . PRO A 1 143 ? -5.251 -15.301 2.821 1.00 90.62 143 PRO A O 1
ATOM 1122 N N . SER A 1 144 ? -4.914 -17.496 2.497 1.00 90.00 144 SER A N 1
ATOM 1123 C CA . SER A 1 144 ? -5.960 -17.694 1.488 1.00 90.00 144 SER A CA 1
ATOM 1124 C C . SER A 1 144 ? -6.761 -18.955 1.816 1.00 90.00 144 SER A C 1
ATOM 1126 O O . SER A 1 144 ? -6.761 -19.939 1.079 1.00 90.00 144 SER A O 1
ATOM 1128 N N . LYS A 1 145 ? -7.420 -18.959 2.982 1.00 87.50 145 LYS A N 1
ATOM 1129 C CA . LYS A 1 145 ? -8.438 -19.975 3.293 1.00 87.50 145 LYS A CA 1
ATOM 1130 C C . LYS A 1 145 ? -9.617 -19.797 2.326 1.00 87.50 145 LYS A C 1
ATOM 1132 O O . LYS A 1 145 ? -9.989 -18.662 2.029 1.00 87.50 145 LYS A O 1
ATOM 1137 N N . ARG A 1 146 ? -10.237 -20.895 1.880 1.00 85.06 146 ARG A N 1
ATOM 1138 C CA . ARG A 1 146 ? -11.564 -20.825 1.240 1.00 85.06 146 ARG A CA 1
ATOM 1139 C C . ARG A 1 146 ? -12.575 -20.288 2.265 1.00 85.06 146 ARG A C 1
ATOM 1141 O O . ARG A 1 146 ? -12.479 -20.648 3.435 1.00 85.06 146 ARG A O 1
ATOM 1148 N N . GLY A 1 147 ? -13.488 -19.415 1.835 1.00 86.06 147 GLY A N 1
ATOM 1149 C CA . GLY A 1 147 ? -14.489 -18.790 2.713 1.00 86.06 147 GLY A CA 1
ATOM 1150 C C . GLY A 1 147 ? -13.939 -17.779 3.732 1.00 86.06 147 GLY A C 1
ATOM 1151 O O . GLY A 1 147 ? -14.600 -17.517 4.729 1.00 86.06 147 GLY A O 1
ATOM 1152 N N . TYR A 1 148 ? -12.729 -17.236 3.537 1.00 89.31 148 TYR A N 1
ATOM 1153 C CA . TYR A 1 148 ? -12.217 -16.146 4.376 1.00 89.31 148 TYR A CA 1
ATOM 1154 C C . TYR A 1 148 ? -12.432 -14.782 3.721 1.00 89.31 148 TYR A C 1
ATOM 1156 O O . TYR A 1 148 ? -11.853 -14.489 2.673 1.00 89.31 148 TYR A O 1
ATOM 1164 N N . GLU A 1 149 ? -13.197 -13.938 4.403 1.00 89.75 149 GLU A N 1
ATOM 1165 C CA . GLU A 1 149 ? -13.515 -12.569 4.005 1.00 89.75 149 GLU A CA 1
ATOM 1166 C C . GLU A 1 149 ? -12.886 -11.562 4.973 1.00 89.75 149 GLU A C 1
ATOM 1168 O O . GLU A 1 149 ? -12.645 -11.844 6.152 1.00 89.75 149 GLU A O 1
ATOM 1173 N N . LEU A 1 150 ? -12.596 -10.361 4.476 1.00 91.00 150 LEU A N 1
ATOM 1174 C CA . LEU A 1 150 ? -12.196 -9.242 5.324 1.00 91.00 150 LEU A CA 1
ATOM 1175 C C . LEU A 1 150 ? -13.412 -8.637 6.026 1.00 91.00 150 LEU A C 1
ATOM 1177 O O . LEU A 1 150 ? -14.494 -8.592 5.454 1.00 91.00 150 LEU A O 1
ATOM 1181 N N . TRP A 1 151 ? -13.202 -8.028 7.198 1.00 90.94 151 TRP A N 1
ATOM 1182 C CA . TRP A 1 151 ? -14.244 -7.250 7.884 1.00 90.94 151 TRP A CA 1
ATOM 1183 C C . TRP A 1 151 ? -14.941 -6.241 6.956 1.00 90.94 151 TRP A C 1
ATOM 1185 O O . TRP A 1 151 ? -16.159 -6.174 6.927 1.00 90.94 151 TRP A O 1
ATOM 1195 N N . VAL A 1 152 ? -14.168 -5.527 6.129 1.00 91.25 152 VAL A N 1
ATOM 1196 C CA . VAL A 1 152 ? -14.667 -4.499 5.191 1.00 91.25 152 VAL A CA 1
ATOM 1197 C C . VAL A 1 152 ? -15.526 -5.074 4.047 1.00 91.25 152 VAL A C 1
ATOM 1199 O O . VAL A 1 152 ? -16.191 -4.321 3.351 1.00 91.25 152 VAL A O 1
ATOM 1202 N N . GLN A 1 153 ? -15.511 -6.393 3.830 1.00 90.00 153 GLN A N 1
ATOM 1203 C CA . GLN A 1 153 ? -16.316 -7.060 2.797 1.00 90.00 153 GLN A CA 1
ATOM 1204 C C . GLN A 1 153 ? -17.662 -7.572 3.332 1.00 90.00 153 GLN A C 1
ATOM 1206 O O . GLN A 1 153 ? -18.536 -7.905 2.536 1.00 90.00 153 GLN A O 1
ATOM 1211 N N . LYS A 1 154 ? -17.846 -7.624 4.658 1.00 92.25 154 LYS A N 1
ATOM 1212 C CA . LYS A 1 154 ? -19.109 -8.044 5.273 1.00 92.25 154 LYS A CA 1
ATOM 1213 C C . LYS A 1 154 ? -20.179 -6.962 5.081 1.00 92.25 154 LYS A C 1
ATOM 1215 O O . LYS A 1 154 ? -19.870 -5.789 5.294 1.00 92.25 154 LYS A O 1
ATOM 1220 N N . PRO A 1 155 ? -21.445 -7.323 4.794 1.00 89.44 155 PRO A N 1
ATOM 1221 C CA . PRO A 1 155 ? -22.529 -6.344 4.674 1.00 89.44 155 PRO A CA 1
ATOM 1222 C C . PRO A 1 155 ? -22.754 -5.563 5.981 1.00 89.44 155 PRO A C 1
ATOM 1224 O O . PRO A 1 155 ? -23.055 -4.378 5.941 1.00 89.44 155 PRO A O 1
ATOM 1227 N N . GLU A 1 156 ? -22.507 -6.203 7.130 1.00 91.88 156 GLU A N 1
ATOM 1228 C CA . GLU A 1 156 ? -22.553 -5.624 8.487 1.00 91.88 156 GLU A CA 1
ATOM 1229 C C . GLU A 1 156 ? -21.609 -4.423 8.695 1.00 91.88 156 GLU A C 1
ATOM 1231 O O . GLU A 1 156 ? -21.792 -3.653 9.632 1.00 91.88 156 GLU A O 1
ATOM 1236 N N . ALA A 1 157 ? -20.561 -4.289 7.873 1.00 87.25 157 ALA A N 1
ATOM 1237 C CA . ALA A 1 157 ? -19.525 -3.268 8.032 1.00 87.25 157 ALA A CA 1
ATOM 1238 C C . ALA A 1 157 ? -19.750 -2.015 7.164 1.00 87.25 157 ALA A C 1
ATOM 1240 O O . ALA A 1 157 ? -18.927 -1.096 7.206 1.00 87.25 157 ALA A O 1
ATOM 1241 N N . LEU A 1 158 ? -20.821 -1.987 6.365 1.00 80.44 158 LEU A N 1
ATOM 1242 C CA . LEU A 1 158 ? -21.196 -0.856 5.519 1.00 80.44 158 LEU A CA 1
ATOM 1243 C C . LEU A 1 158 ? -22.144 0.078 6.291 1.00 80.44 158 LEU A C 1
ATOM 1245 O O . LEU A 1 158 ? -23.109 -0.383 6.896 1.00 80.44 158 LEU A O 1
ATOM 1249 N N . ILE A 1 159 ? -21.845 1.383 6.268 1.00 78.50 159 ILE A N 1
ATOM 1250 C CA . ILE A 1 159 ? -22.548 2.467 6.985 1.00 78.50 159 ILE A CA 1
ATOM 1251 C C . ILE A 1 159 ? -23.067 3.493 5.969 1.00 78.50 159 ILE A C 1
ATOM 1253 O O . ILE A 1 159 ? -22.272 3.850 5.067 1.00 78.50 159 ILE A O 1
#

Sequence (159 aa):
MGSNSPVVSADNSQDKKMEKSAHVIPQDASNGKDRQVNVSRASRKNIPDKESFQRINYLLQASQMIIAQSPRARSVPAYYCSLIHNIAQKSLIRLHPDVKRMMCRGCKCLLFPGINSQVTVKSKPMSQVFWTCFLCGTLRRLPSKRGYELWVQKPEALI

Foldseek 3Di:
DDDDDDDDDDDDDDDDDDDDDDDDPDPPPPPDPPPCPVPVPPPPDPDPPPVLVVLLVVLQVVLVVCCVVPLPPFLSSLVSQVVSVVSCVVSVNDDDVVLVVQAAPPSRTGADDPRFWDWDWDPPPATWIWIAGNPPRGIDIDGDDPPDDDPCPDPVNDD

pLDDT: mean 75.78, std 25.99, range [24.19, 97.44]